Protein AF-A0A9W7MF65-F1 (afdb_monomer)

Nearest PDB structures (foldseek):
  5oik-assembly1_I  TM=2.980E-01  e=3.089E+00  Bos taurus

Radius of gyration: 28.26 Å; Cα contacts (8 Å, |Δi|>4): 52; chains: 1; bounding box: 65×52×61 Å

Organism: Hibiscus trionum (NCBI:txid183268)

Structure (mmCIF, N/CA/C/O backbone):
data_AF-A0A9W7MF65-F1
#
_entry.id   AF-A0A9W7MF65-F1
#
loop_
_atom_site.group_PDB
_atom_site.id
_atom_site.type_symbol
_atom_site.label_atom_id
_atom_site.label_alt_id
_atom_site.label_comp_id
_atom_site.label_asym_id
_atom_site.label_entity_id
_atom_site.label_seq_id
_atom_site.p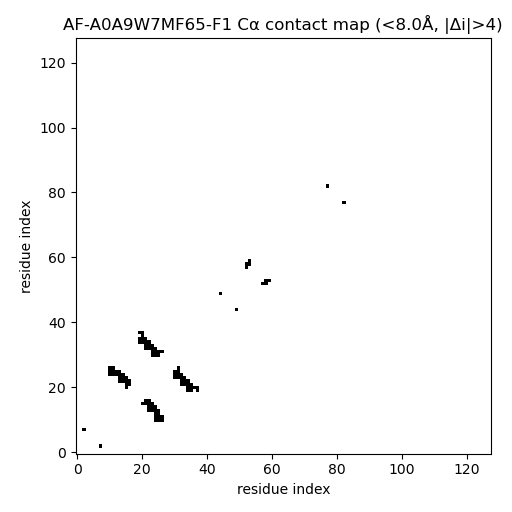dbx_PDB_ins_code
_atom_site.Cartn_x
_atom_site.Cartn_y
_atom_site.Cartn_z
_atom_site.occupancy
_atom_site.B_iso_or_equiv
_atom_site.auth_seq_id
_atom_site.auth_comp_id
_atom_site.auth_asym_id
_atom_site.auth_atom_id
_atom_site.pdbx_PDB_model_num
ATOM 1 N N . MET A 1 1 ? 1.999 3.242 -7.982 1.00 39.06 1 MET A N 1
ATOM 2 C CA . MET A 1 1 ? 2.516 3.339 -9.363 1.00 39.06 1 MET A CA 1
ATOM 3 C C . MET A 1 1 ? 3.005 1.952 -9.755 1.00 39.06 1 MET A C 1
ATOM 5 O O . MET A 1 1 ? 3.984 1.500 -9.183 1.00 39.06 1 MET A O 1
ATOM 9 N N . VAL A 1 2 ? 2.272 1.223 -10.599 1.00 44.41 2 VAL A N 1
ATOM 10 C CA . VAL A 1 2 ? 2.659 -0.137 -11.014 1.00 44.41 2 VAL A CA 1
ATOM 11 C C . VAL A 1 2 ? 3.548 0.006 -12.245 1.00 44.41 2 VAL A C 1
ATOM 13 O O . VAL A 1 2 ? 3.067 0.391 -13.308 1.00 44.41 2 VAL A O 1
ATOM 16 N N . LEU A 1 3 ? 4.852 -0.223 -12.092 1.00 60.94 3 LEU A N 1
ATOM 17 C CA . LEU A 1 3 ? 5.774 -0.258 -13.227 1.00 60.94 3 LEU A CA 1
ATOM 18 C C . LEU A 1 3 ? 5.438 -1.485 -14.084 1.00 60.94 3 LEU A C 1
ATOM 20 O O . LEU A 1 3 ? 5.488 -2.617 -13.611 1.00 60.94 3 LEU A O 1
ATOM 24 N N . GLY A 1 4 ? 5.016 -1.249 -15.327 1.00 81.75 4 GLY A N 1
ATOM 25 C CA . GLY A 1 4 ? 4.614 -2.303 -16.258 1.00 81.75 4 GLY A CA 1
ATOM 26 C C . GLY A 1 4 ? 5.799 -3.061 -16.868 1.00 81.75 4 GLY A C 1
ATOM 27 O O . GLY A 1 4 ? 6.935 -2.586 -16.875 1.00 81.75 4 GLY A O 1
ATOM 28 N N . VAL A 1 5 ? 5.512 -4.224 -17.460 1.00 80.25 5 VAL A N 1
ATOM 29 C CA . VAL A 1 5 ? 6.501 -5.119 -18.100 1.00 80.25 5 VAL A CA 1
ATOM 30 C C . VAL A 1 5 ? 7.293 -4.426 -19.219 1.00 80.25 5 VAL A C 1
ATOM 32 O O . VAL A 1 5 ? 8.484 -4.677 -19.372 1.00 80.25 5 VAL A O 1
ATOM 35 N N . ALA A 1 6 ? 6.668 -3.505 -19.961 1.00 83.00 6 ALA A N 1
ATOM 36 C CA . ALA A 1 6 ? 7.329 -2.755 -21.032 1.00 83.00 6 ALA A CA 1
ATOM 37 C C . ALA A 1 6 ? 8.491 -1.881 -20.527 1.00 83.00 6 ALA A C 1
ATOM 39 O O . ALA A 1 6 ? 9.504 -1.754 -21.206 1.00 83.00 6 ALA A O 1
ATOM 40 N N . TRP A 1 7 ? 8.367 -1.307 -19.326 1.00 84.38 7 TRP A N 1
ATOM 41 C CA . TRP A 1 7 ? 9.446 -0.532 -18.717 1.00 84.38 7 TRP A CA 1
ATOM 42 C C . TRP A 1 7 ? 10.566 -1.447 -18.208 1.00 84.38 7 TRP A C 1
ATOM 44 O O . TRP A 1 7 ? 11.737 -1.179 -18.460 1.00 84.38 7 TRP A O 1
ATOM 54 N N . LEU A 1 8 ? 10.220 -2.576 -17.578 1.00 84.69 8 LEU A N 1
ATOM 55 C CA . LEU A 1 8 ? 11.202 -3.562 -17.108 1.00 84.69 8 LEU A CA 1
ATOM 56 C C . LEU A 1 8 ? 12.055 -4.130 -18.251 1.00 84.69 8 LEU A C 1
ATOM 58 O O . LEU A 1 8 ? 13.255 -4.328 -18.076 1.00 84.69 8 LEU A O 1
ATOM 62 N N . ALA A 1 9 ? 11.465 -4.319 -19.436 1.00 85.75 9 ALA A N 1
ATOM 63 C CA . ALA A 1 9 ? 12.177 -4.792 -20.623 1.00 85.75 9 ALA A CA 1
ATOM 64 C C . ALA A 1 9 ? 13.328 -3.863 -21.064 1.00 85.75 9 ALA A C 1
ATOM 66 O O . ALA A 1 9 ? 14.251 -4.318 -21.736 1.00 85.75 9 ALA A O 1
ATOM 67 N N . THR A 1 10 ? 13.310 -2.582 -20.669 1.00 89.00 10 THR A N 1
ATOM 68 C CA . THR A 1 10 ? 14.377 -1.619 -21.006 1.00 89.00 10 THR A CA 1
ATOM 69 C C . THR A 1 10 ? 15.670 -1.827 -20.213 1.00 89.00 10 THR A C 1
ATOM 71 O O . THR A 1 10 ? 16.717 -1.328 -20.617 1.00 89.00 10 THR A O 1
ATOM 74 N N . LEU A 1 11 ? 15.618 -2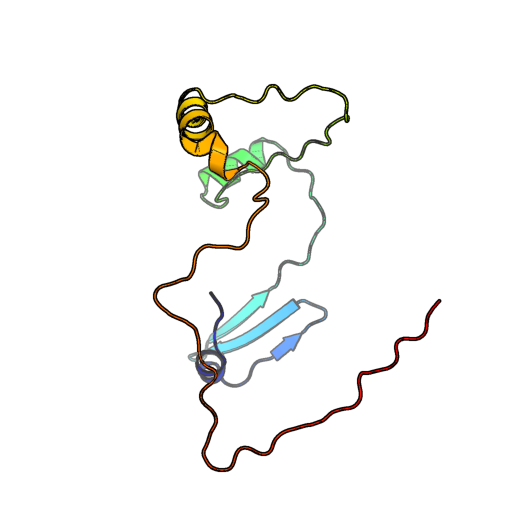.569 -19.102 1.00 88.56 11 LEU A N 1
ATOM 75 C CA . LEU A 1 11 ? 16.746 -2.740 -18.180 1.00 88.56 11 LEU A CA 1
ATOM 76 C C . LEU A 1 11 ? 17.693 -3.881 -18.572 1.00 88.56 11 LEU A C 1
ATOM 78 O O . LEU A 1 11 ? 18.772 -4.003 -18.000 1.00 88.56 11 LEU A O 1
ATOM 82 N N . GLY A 1 12 ? 17.301 -4.717 -19.539 1.00 88.44 12 GLY A N 1
ATOM 83 C CA . GLY A 1 12 ? 18.077 -5.887 -19.938 1.00 88.44 12 GLY A CA 1
ATOM 84 C C . GLY A 1 12 ? 18.081 -6.986 -18.863 1.00 88.44 12 GLY A C 1
ATOM 85 O O . GLY A 1 12 ? 17.070 -7.183 -18.186 1.00 88.44 12 GLY A O 1
ATOM 86 N N . PRO A 1 13 ? 19.177 -7.752 -18.722 1.00 90.50 13 PRO A N 1
ATOM 87 C CA . PRO A 1 13 ? 19.284 -8.797 -17.710 1.00 90.50 13 PRO A CA 1
ATOM 88 C C . PRO A 1 13 ? 19.199 -8.235 -16.288 1.00 90.50 13 PRO A C 1
ATOM 90 O O . PRO A 1 13 ? 19.901 -7.287 -15.935 1.00 90.50 13 PRO A O 1
ATOM 93 N N . VAL A 1 14 ? 18.377 -8.876 -15.459 1.00 92.44 14 VAL A N 1
ATOM 94 C CA . VAL A 1 14 ? 18.175 -8.505 -14.057 1.00 92.44 14 VAL A CA 1
ATOM 95 C C . VAL A 1 14 ? 18.442 -9.708 -13.159 1.00 92.44 14 VAL A C 1
ATOM 97 O O . VAL A 1 14 ? 18.008 -10.820 -13.459 1.00 92.44 14 VAL A O 1
ATOM 100 N N . ILE A 1 15 ? 19.137 -9.481 -12.045 1.00 94.06 15 ILE A N 1
ATOM 101 C CA . ILE A 1 15 ? 19.387 -10.478 -11.002 1.00 94.06 15 ILE A CA 1
ATOM 102 C C . ILE A 1 15 ? 18.513 -10.142 -9.797 1.00 94.06 15 ILE A C 1
ATOM 104 O O . ILE A 1 15 ? 18.533 -9.017 -9.294 1.00 94.06 15 ILE A O 1
ATOM 108 N N . MET A 1 16 ? 17.759 -11.136 -9.328 1.00 93.44 16 MET A N 1
ATOM 109 C CA . MET A 1 16 ? 16.937 -11.033 -8.125 1.00 93.44 16 MET A CA 1
ATOM 110 C C . MET A 1 16 ? 17.389 -12.064 -7.095 1.00 93.44 16 MET A C 1
ATOM 112 O O . MET A 1 16 ? 17.383 -13.261 -7.379 1.00 93.44 16 MET A O 1
ATOM 116 N N . ASP A 1 17 ? 17.747 -11.606 -5.897 1.00 92.44 17 ASP A N 1
ATOM 117 C CA . ASP A 1 17 ? 17.927 -12.470 -4.725 1.00 92.44 17 ASP A CA 1
ATOM 118 C C . ASP A 1 17 ? 16.724 -12.253 -3.807 1.00 92.44 17 ASP A C 1
ATOM 120 O O . ASP A 1 17 ? 16.651 -11.250 -3.094 1.00 92.44 17 ASP A O 1
ATOM 124 N N . PHE A 1 18 ? 15.761 -13.176 -3.858 1.00 88.75 18 PHE A N 1
ATOM 125 C CA . PHE A 1 18 ? 14.538 -13.100 -3.057 1.00 88.75 18 PHE A CA 1
ATOM 126 C C . PHE A 1 18 ? 14.805 -13.270 -1.560 1.00 88.75 18 PHE A C 1
ATOM 128 O O . PHE A 1 18 ? 14.110 -12.663 -0.753 1.00 88.75 18 PHE A O 1
ATOM 135 N N . SER A 1 19 ? 15.830 -14.037 -1.183 1.00 88.06 19 SER A N 1
ATOM 136 C CA . SER A 1 19 ? 16.190 -14.246 0.223 1.00 88.06 19 SER A CA 1
ATOM 137 C C . SER A 1 19 ? 16.731 -12.968 0.858 1.00 88.06 19 SER A C 1
ATOM 139 O O . SER A 1 19 ? 16.493 -12.712 2.035 1.00 88.06 19 SER A O 1
ATOM 141 N N . LYS A 1 20 ? 17.452 -12.152 0.081 1.00 87.50 20 LYS A N 1
ATOM 142 C CA . LYS A 1 20 ? 18.002 -10.860 0.529 1.00 87.50 20 LYS A CA 1
ATOM 143 C C . LYS A 1 20 ? 17.172 -9.653 0.096 1.00 87.50 20 LYS A C 1
ATOM 145 O O . LYS A 1 20 ? 17.578 -8.526 0.371 1.00 87.50 20 LYS A O 1
ATOM 150 N N . LEU A 1 21 ? 16.063 -9.877 -0.610 1.00 90.94 21 LEU A N 1
ATOM 151 C CA . LEU A 1 21 ? 15.237 -8.841 -1.235 1.00 90.94 21 LEU A CA 1
ATOM 152 C C . LEU A 1 21 ? 16.064 -7.854 -2.077 1.00 90.94 21 LEU A C 1
ATOM 154 O O . LEU A 1 21 ? 15.847 -6.646 -2.019 1.00 90.94 21 LEU A O 1
ATOM 158 N N . THR A 1 22 ? 17.037 -8.347 -2.850 1.00 92.44 22 THR A N 1
ATOM 159 C CA . THR A 1 22 ? 17.850 -7.483 -3.726 1.00 92.44 22 THR A CA 1
ATOM 160 C C . THR A 1 22 ? 17.463 -7.609 -5.183 1.00 92.44 22 THR A C 1
ATOM 162 O O . THR A 1 22 ? 17.140 -8.695 -5.667 1.00 92.44 22 THR A O 1
ATOM 165 N N . TRP A 1 23 ? 17.542 -6.479 -5.880 1.00 93.50 23 TRP A N 1
ATOM 166 C CA . TRP A 1 23 ? 17.239 -6.356 -7.296 1.00 93.50 23 TRP A CA 1
ATOM 167 C C . TRP A 1 23 ? 18.346 -5.563 -7.984 1.00 93.50 23 TRP A C 1
ATOM 169 O O . TRP A 1 23 ? 18.592 -4.413 -7.616 1.00 93.50 23 TRP A O 1
ATOM 179 N N . ALA A 1 24 ? 19.052 -6.170 -8.935 1.00 94.75 24 ALA A N 1
ATOM 180 C CA . ALA A 1 24 ? 20.229 -5.566 -9.553 1.00 94.75 24 ALA A CA 1
ATOM 181 C C . ALA A 1 24 ? 20.231 -5.708 -11.077 1.00 94.75 24 ALA A C 1
ATOM 183 O O . ALA A 1 24 ? 19.910 -6.769 -11.610 1.00 94.75 24 ALA A O 1
ATOM 184 N N . PHE A 1 25 ? 20.612 -4.639 -11.772 1.00 94.31 25 PHE A N 1
ATOM 185 C CA . PHE A 1 25 ? 20.649 -4.570 -13.234 1.00 94.31 25 PHE A CA 1
ATOM 186 C C . PHE A 1 25 ? 21.706 -3.562 -13.704 1.00 94.31 25 PHE A C 1
ATOM 188 O O . PHE A 1 25 ? 22.155 -2.699 -12.942 1.00 94.31 25 PHE A O 1
ATOM 195 N N . HIS A 1 26 ? 22.101 -3.661 -14.972 1.00 93.50 26 HIS A N 1
ATOM 196 C CA . HIS A 1 26 ? 23.007 -2.706 -15.606 1.00 93.50 26 HIS A CA 1
ATOM 197 C C . HIS A 1 26 ? 22.231 -1.771 -16.528 1.00 93.50 26 HIS A C 1
ATOM 199 O O . HIS A 1 26 ? 21.562 -2.220 -17.451 1.00 93.50 26 HIS A O 1
ATOM 205 N N . LEU A 1 27 ? 22.374 -0.464 -16.320 1.00 91.12 27 LEU A N 1
ATOM 206 C CA . LEU A 1 27 ? 21.796 0.559 -17.187 1.00 91.12 27 LEU A CA 1
ATOM 207 C C . L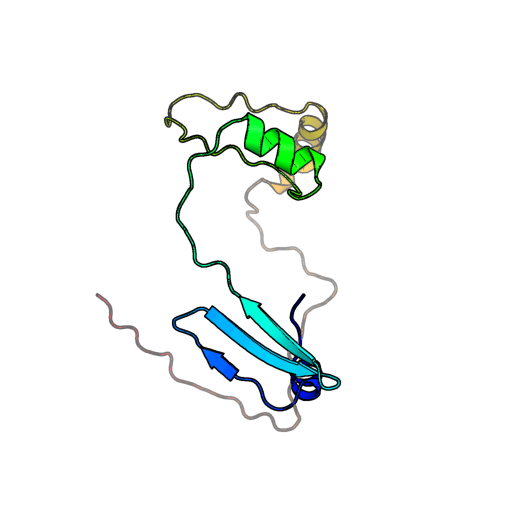EU A 1 27 ? 22.886 1.575 -17.538 1.00 91.12 27 LEU A C 1
ATOM 209 O O . LEU A 1 27 ? 23.577 2.067 -16.653 1.00 91.12 27 LEU A O 1
ATOM 213 N N . TYR A 1 28 ? 23.088 1.853 -18.830 1.00 88.69 28 TYR A N 1
ATOM 21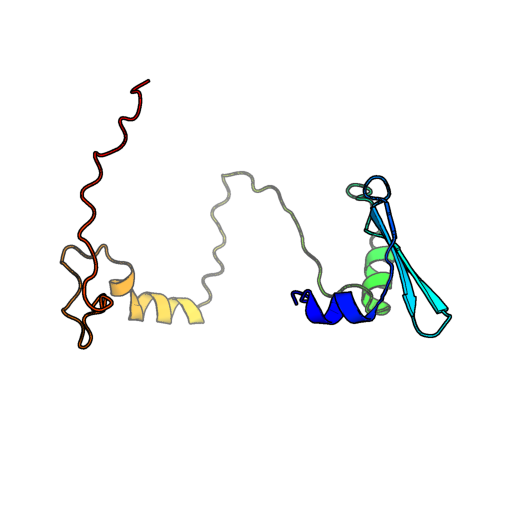4 C CA . TYR A 1 28 ? 24.138 2.765 -19.319 1.00 88.69 28 TYR A CA 1
ATOM 215 C C . TYR A 1 28 ? 25.530 2.490 -18.719 1.00 88.69 28 TYR A C 1
ATOM 217 O O . TYR A 1 28 ? 26.222 3.400 -18.267 1.00 88.69 28 TYR A O 1
ATOM 225 N N . ASN A 1 29 ? 25.931 1.214 -18.671 1.00 87.88 29 ASN A N 1
ATOM 226 C CA . ASN A 1 29 ? 27.201 0.764 -18.087 1.00 87.88 29 ASN A CA 1
ATOM 227 C C . ASN A 1 29 ? 27.360 1.040 -16.574 1.00 87.88 29 ASN A C 1
ATOM 229 O O . ASN A 1 29 ? 28.440 0.844 -16.020 1.00 87.88 29 ASN A O 1
ATOM 233 N N . THR A 1 30 ? 26.285 1.447 -15.895 1.00 91.69 30 THR A N 1
ATOM 234 C CA . THR A 1 30 ? 26.234 1.652 -14.446 1.00 91.69 30 THR A CA 1
ATOM 235 C C . THR A 1 30 ? 25.472 0.501 -13.803 1.00 91.69 30 THR A C 1
ATOM 237 O O . THR A 1 30 ? 24.386 0.127 -14.247 1.00 91.69 30 THR A O 1
ATOM 240 N N . HIS A 1 31 ? 26.057 -0.093 -12.766 1.00 92.81 31 HIS A N 1
ATOM 241 C CA . HIS A 1 31 ? 25.404 -1.134 -11.980 1.00 92.81 31 HIS A CA 1
ATOM 242 C C . HIS A 1 31 ? 24.481 -0.492 -10.940 1.00 92.81 31 HIS A C 1
ATOM 244 O O . HIS A 1 31 ? 24.945 0.212 -10.040 1.00 92.81 31 HIS A O 1
ATOM 250 N N . HIS A 1 32 ? 23.180 -0.751 -11.050 1.00 94.06 32 HIS A N 1
ATOM 251 C CA . HIS A 1 32 ? 22.180 -0.305 -10.088 1.00 94.06 32 HIS A CA 1
ATOM 252 C C . HIS A 1 32 ? 21.742 -1.481 -9.222 1.00 94.06 32 HIS A C 1
ATOM 254 O O . HIS A 1 32 ? 21.451 -2.560 -9.731 1.00 94.06 32 HIS A O 1
ATOM 260 N N . ARG A 1 33 ? 21.671 -1.260 -7.905 1.00 93.25 33 ARG A N 1
ATOM 261 C CA . ARG A 1 33 ? 21.160 -2.236 -6.943 1.00 93.25 33 ARG A CA 1
ATOM 262 C C . ARG A 1 33 ? 20.119 -1.581 -6.056 1.00 93.25 33 ARG A C 1
ATOM 264 O O . ARG A 1 33 ? 20.412 -0.596 -5.381 1.00 93.25 33 ARG A O 1
ATOM 271 N N . TRP A 1 34 ? 18.929 -2.153 -6.040 1.00 92.44 34 TRP A N 1
ATOM 272 C CA . TRP A 1 34 ? 17.883 -1.837 -5.085 1.00 92.44 34 TRP A CA 1
ATOM 273 C C . TRP A 1 34 ? 17.882 -2.890 -3.983 1.00 92.44 34 TRP A C 1
ATOM 275 O O . TRP A 1 34 ? 18.072 -4.083 -4.232 1.00 92.44 34 TRP A O 1
ATOM 285 N N . GLN A 1 35 ? 17.712 -2.415 -2.757 1.00 91.06 35 GLN A N 1
ATOM 286 C CA . GLN A 1 35 ? 17.636 -3.221 -1.552 1.00 91.06 35 GLN A CA 1
ATOM 287 C C . GLN A 1 35 ? 16.229 -3.029 -1.000 1.00 91.06 35 GLN A C 1
ATOM 289 O O . GLN A 1 35 ? 15.845 -1.902 -0.693 1.00 91.06 35 GLN A O 1
ATOM 294 N N . GLY A 1 36 ? 15.457 -4.108 -0.929 1.00 85.81 36 GLY A N 1
ATOM 295 C CA . GLY A 1 36 ? 14.200 -4.103 -0.200 1.00 85.81 36 GLY A CA 1
ATOM 296 C C . GLY A 1 36 ? 14.471 -3.869 1.280 1.00 85.81 36 GLY A C 1
ATOM 297 O O . GLY A 1 36 ? 15.504 -4.318 1.793 1.00 85.81 36 GLY A O 1
ATOM 298 N N . ASP A 1 37 ? 13.551 -3.168 1.940 1.00 80.06 37 ASP A N 1
ATOM 299 C CA . ASP A 1 37 ? 13.576 -3.035 3.391 1.00 80.06 37 ASP A CA 1
ATOM 300 C C . ASP A 1 37 ? 13.495 -4.433 3.995 1.00 80.06 37 ASP A C 1
ATOM 302 O O . ASP A 1 37 ? 12.510 -5.157 3.839 1.00 80.06 37 ASP A O 1
ATOM 306 N N . ILE A 1 38 ? 14.583 -4.832 4.644 1.00 73.31 38 ILE A N 1
ATOM 307 C CA . ILE A 1 38 ? 14.570 -6.004 5.500 1.00 73.31 38 ILE A CA 1
ATOM 308 C C . ILE A 1 38 ? 13.862 -5.511 6.745 1.00 73.31 38 ILE A C 1
ATOM 310 O O . ILE A 1 38 ? 14.423 -4.683 7.462 1.00 73.31 38 ILE A O 1
ATOM 314 N N . ASP A 1 39 ? 12.622 -5.963 6.925 1.00 68.00 39 ASP A N 1
ATOM 315 C CA . ASP A 1 39 ? 11.754 -5.603 8.040 1.00 68.00 39 ASP A CA 1
ATOM 316 C C . ASP A 1 39 ? 12.494 -5.889 9.352 1.00 68.00 39 ASP A C 1
ATOM 318 O O . ASP A 1 39 ? 12.533 -7.001 9.884 1.00 68.00 39 ASP A O 1
ATOM 322 N N . THR A 1 40 ? 13.205 -4.871 9.817 1.00 61.72 40 THR A N 1
ATOM 323 C CA . THR A 1 40 ? 13.854 -4.862 11.109 1.00 61.72 40 THR A CA 1
ATOM 324 C C . THR A 1 40 ? 12.712 -4.390 11.970 1.00 61.72 40 THR A C 1
ATOM 326 O O . THR A 1 40 ? 12.367 -3.212 11.900 1.00 61.72 40 THR A O 1
ATOM 329 N N . GLY A 1 41 ? 12.025 -5.332 12.624 1.00 73.00 41 GLY A N 1
ATOM 330 C CA . GLY A 1 41 ? 10.786 -5.064 13.357 1.00 73.00 41 GLY A CA 1
ATOM 331 C C . GLY A 1 41 ? 10.873 -3.809 14.237 1.00 73.00 41 GLY A C 1
ATOM 332 O O . GLY A 1 41 ? 11.964 -3.296 14.478 1.00 73.00 41 GLY A O 1
ATOM 333 N N . PRO A 1 42 ? 9.740 -3.308 14.752 1.00 73.69 42 PRO A N 1
ATOM 334 C CA . PRO A 1 42 ? 9.612 -1.953 15.289 1.00 73.69 42 PRO A CA 1
ATOM 335 C C . PRO A 1 42 ? 10.815 -1.536 16.146 1.00 73.69 42 PRO A C 1
ATOM 337 O O . PRO A 1 42 ? 10.994 -2.008 17.269 1.00 73.69 42 PRO A O 1
ATOM 340 N N . GLN A 1 43 ? 11.660 -0.659 15.598 1.00 77.56 43 GLN A N 1
ATOM 341 C CA . GLN A 1 43 ? 12.831 -0.170 16.308 1.00 77.56 43 GLN A CA 1
ATOM 3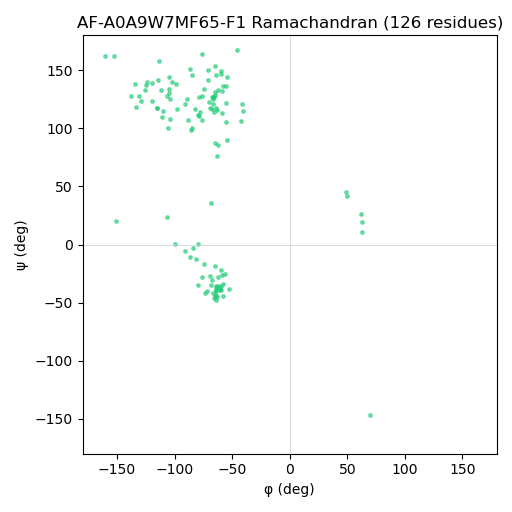42 C C . GLN A 1 43 ? 12.385 0.908 17.295 1.00 77.56 43 GLN A C 1
ATOM 344 O O . GLN A 1 43 ? 11.725 1.877 16.917 1.00 77.56 43 GLN A O 1
ATOM 349 N N . LEU A 1 44 ? 12.758 0.764 18.568 1.00 82.81 44 LEU A N 1
ATOM 350 C CA . LEU A 1 44 ? 12.558 1.832 19.539 1.00 82.81 44 LEU A CA 1
ATOM 351 C C . LEU A 1 44 ? 13.448 3.016 19.155 1.00 82.81 44 LEU A C 1
ATOM 353 O O . LEU A 1 44 ? 14.665 2.873 19.027 1.00 82.81 44 LEU A O 1
ATOM 357 N N . VAL A 1 45 ? 12.842 4.188 18.993 1.00 86.06 45 VAL A N 1
ATOM 358 C CA . VAL A 1 45 ? 13.555 5.409 18.620 1.00 86.06 45 VAL A CA 1
ATOM 359 C C . VAL A 1 45 ? 13.288 6.501 19.641 1.00 86.06 45 VAL A C 1
ATOM 361 O O . VAL A 1 45 ? 12.163 6.679 20.105 1.00 86.06 45 VAL A O 1
ATOM 364 N N . GLU A 1 46 ? 14.325 7.265 19.974 1.00 91.06 46 GLU A N 1
ATOM 365 C CA . GLU A 1 46 ? 14.173 8.456 20.801 1.00 91.06 46 GLU A CA 1
ATOM 366 C C . GLU A 1 46 ? 13.458 9.568 20.015 1.00 91.06 46 GLU A C 1
ATOM 368 O O . GLU A 1 46 ? 13.603 9.703 18.795 1.00 91.06 46 GLU A O 1
ATOM 373 N N . ILE A 1 47 ? 12.723 10.431 20.720 1.00 90.44 47 ILE A N 1
ATOM 374 C CA . ILE A 1 47 ? 11.981 11.541 20.109 1.00 90.44 47 ILE A CA 1
ATOM 375 C C . ILE A 1 47 ? 12.880 12.511 19.325 1.00 90.44 47 ILE A C 1
ATOM 377 O O . ILE A 1 47 ? 12.427 13.144 18.372 1.00 90.44 47 ILE A O 1
ATOM 381 N N . GLN A 1 48 ? 14.162 12.614 19.688 1.00 92.69 48 GLN A N 1
ATOM 382 C CA . GLN A 1 48 ? 15.132 13.436 18.965 1.00 92.69 48 GLN A CA 1
ATOM 383 C C . GLN A 1 48 ? 15.360 12.929 17.538 1.00 92.69 48 GLN A C 1
ATOM 385 O O . GLN A 1 48 ? 15.447 13.726 16.605 1.00 92.69 48 GLN A O 1
ATOM 390 N N . THR A 1 49 ? 15.402 11.611 17.348 1.00 90.12 49 THR A N 1
ATOM 391 C CA . THR A 1 49 ? 15.546 10.997 16.026 1.00 90.12 49 THR A CA 1
ATOM 392 C C . THR A 1 49 ? 14.309 11.255 15.175 1.00 90.12 49 THR A C 1
ATOM 394 O O . THR A 1 49 ? 14.441 11.647 14.019 1.00 90.12 49 THR A O 1
ATOM 397 N N . LEU A 1 50 ? 13.107 11.155 15.757 1.00 90.62 50 LEU A N 1
ATOM 398 C CA . LEU A 1 50 ? 11.862 11.504 15.058 1.00 90.62 50 LEU A CA 1
ATOM 399 C C . LEU A 1 50 ? 11.843 12.976 14.611 1.00 90.62 50 LEU A C 1
ATOM 401 O O . LEU A 1 50 ? 11.401 13.280 13.503 1.00 90.62 50 LEU A O 1
ATOM 405 N N . ARG A 1 51 ? 12.362 13.895 15.439 1.00 90.00 51 ARG A N 1
ATOM 406 C CA . ARG A 1 51 ? 12.495 15.317 15.073 1.00 90.00 51 ARG A CA 1
ATOM 407 C C . ARG A 1 51 ? 13.457 15.521 13.906 1.00 90.00 51 ARG A C 1
ATOM 409 O O . ARG A 1 51 ? 13.077 16.183 12.944 1.00 90.00 51 ARG A O 1
ATOM 416 N N . LYS A 1 52 ? 14.641 14.904 13.956 1.00 91.62 52 LYS A N 1
ATOM 417 C CA . LYS A 1 52 ? 15.628 14.965 12.865 1.00 91.62 52 LYS A CA 1
ATOM 418 C C . LYS A 1 52 ? 15.050 14.441 11.552 1.00 91.62 52 LYS A C 1
ATOM 420 O O . LYS A 1 52 ? 15.189 15.087 10.522 1.00 91.62 52 LYS A O 1
ATOM 425 N N . LEU A 1 53 ? 14.341 13.314 11.594 1.00 90.62 53 LEU A N 1
ATOM 426 C CA . LEU A 1 53 ? 13.699 12.732 10.413 1.00 90.62 53 LEU A CA 1
ATOM 427 C C . LEU A 1 53 ? 12.675 13.680 9.771 1.00 90.62 53 LEU A C 1
ATOM 429 O O . LEU A 1 53 ? 12.620 13.785 8.545 1.00 90.62 53 LEU A O 1
ATOM 433 N N . ARG A 1 54 ? 11.905 14.407 10.591 1.00 90.00 54 ARG A N 1
ATOM 434 C CA . ARG A 1 54 ? 10.985 15.451 10.117 1.00 90.00 54 ARG A CA 1
ATOM 435 C C . ARG A 1 54 ? 11.732 16.633 9.499 1.00 90.00 54 ARG A C 1
ATOM 437 O O . ARG A 1 54 ? 11.344 17.101 8.437 1.00 90.00 54 ARG A O 1
ATOM 444 N N . GLU A 1 55 ? 12.780 17.117 10.159 1.00 92.12 55 GLU A N 1
ATOM 445 C CA . GLU A 1 55 ? 13.579 18.262 9.691 1.00 92.12 55 GLU A CA 1
ATOM 446 C C . GLU A 1 55 ? 14.299 17.969 8.372 1.00 92.12 55 GLU A C 1
ATOM 448 O O . GLU A 1 55 ? 14.389 18.837 7.511 1.00 92.12 55 GLU A O 1
ATOM 453 N N . MET A 1 56 ? 14.749 16.729 8.179 1.00 93.31 56 MET A N 1
ATOM 454 C CA . MET A 1 56 ? 15.406 16.281 6.950 1.00 93.31 56 MET A CA 1
ATOM 455 C C . MET A 1 56 ? 14.427 15.964 5.807 1.00 93.31 56 MET A C 1
ATOM 457 O O . MET A 1 56 ? 14.864 15.522 4.748 1.00 93.31 56 MET A O 1
ATOM 461 N N . GLY A 1 57 ? 13.113 16.126 6.008 1.00 87.75 57 GLY A N 1
ATOM 462 C CA . GLY A 1 57 ? 12.103 15.744 5.014 1.00 87.75 57 GLY A CA 1
ATOM 463 C C . GLY A 1 57 ? 12.083 14.241 4.711 1.00 87.75 57 GLY A C 1
ATOM 464 O O . GLY A 1 57 ? 11.573 13.826 3.675 1.00 87.75 57 GLY A O 1
ATOM 465 N N . SER A 1 58 ? 12.638 13.418 5.606 1.00 86.44 58 SER A N 1
ATOM 466 C CA . SER A 1 58 ? 12.777 11.970 5.414 1.00 86.44 58 SER A CA 1
ATOM 467 C C . SER A 1 58 ? 11.511 11.192 5.793 1.00 86.44 58 SER A C 1
ATOM 469 O O . SER A 1 58 ? 11.485 9.969 5.669 1.00 86.44 58 SER A O 1
ATOM 471 N N . VAL A 1 59 ? 10.477 11.877 6.294 1.00 84.69 59 VAL A N 1
ATOM 472 C CA . VAL A 1 59 ? 9.208 11.294 6.747 1.00 84.69 59 VAL A CA 1
ATOM 473 C C . VAL A 1 59 ? 8.056 12.167 6.260 1.00 84.69 59 VAL A C 1
ATOM 475 O O . VAL A 1 59 ? 8.041 13.370 6.505 1.00 84.69 59 VAL A O 1
ATOM 478 N N . ALA A 1 60 ? 7.072 11.553 5.599 1.00 84.06 60 ALA A N 1
ATOM 479 C CA . ALA A 1 60 ? 5.894 12.258 5.093 1.00 84.06 60 ALA A CA 1
ATOM 480 C C . ALA A 1 60 ? 4.841 12.529 6.184 1.00 84.06 60 ALA A C 1
ATOM 482 O O . ALA A 1 60 ? 4.163 13.554 6.151 1.00 84.06 60 ALA A O 1
ATOM 483 N N . CYS A 1 61 ? 4.680 11.614 7.145 1.00 83.62 61 CYS A N 1
ATOM 484 C CA . CYS A 1 61 ? 3.682 11.710 8.213 1.00 83.62 61 CYS A CA 1
ATOM 485 C C . CYS A 1 61 ? 4.030 10.814 9.416 1.00 83.62 61 CYS A C 1
ATOM 487 O O . CYS A 1 61 ? 4.830 9.887 9.303 1.00 83.62 61 CYS A O 1
ATOM 489 N N . PHE A 1 62 ? 3.410 11.096 10.567 1.00 86.19 62 PHE A N 1
ATOM 490 C CA . PHE A 1 62 ? 3.510 10.289 11.785 1.00 86.19 62 PHE A CA 1
ATOM 491 C C . PHE A 1 62 ? 2.157 9.668 12.121 1.00 86.19 62 PHE A C 1
ATOM 493 O O . PHE A 1 62 ? 1.127 10.335 12.024 1.00 86.19 62 PHE A O 1
ATOM 500 N N . TYR A 1 63 ? 2.178 8.424 12.594 1.00 84.31 63 TYR A N 1
ATOM 501 C CA . TYR A 1 63 ? 1.000 7.718 13.087 1.00 84.31 63 TYR A CA 1
ATOM 502 C C . TYR A 1 63 ? 1.202 7.341 14.552 1.00 84.31 63 TYR A C 1
ATOM 504 O O . TYR A 1 63 ? 2.287 6.920 14.952 1.00 84.31 63 TYR A O 1
ATOM 512 N N . LYS A 1 64 ? 0.149 7.487 15.358 1.00 84.50 64 LYS A N 1
ATOM 513 C CA . LYS A 1 64 ? 0.113 7.036 16.750 1.00 84.50 64 LYS A CA 1
ATOM 514 C C . LYS A 1 64 ? -0.834 5.846 16.834 1.00 84.50 64 LYS A C 1
ATOM 516 O O . LYS A 1 64 ? -2.029 6.001 16.608 1.00 84.50 64 LYS A O 1
ATOM 521 N N . LEU A 1 65 ? -0.300 4.677 17.166 1.00 84.44 65 LEU A N 1
ATOM 522 C CA . LEU A 1 65 ? -1.103 3.496 17.471 1.00 84.44 65 LEU A CA 1
ATOM 523 C C . LEU A 1 65 ? -1.413 3.496 18.969 1.00 84.44 65 LEU A C 1
ATOM 525 O O . LEU A 1 65 ? -0.506 3.592 19.795 1.00 84.44 65 LEU A O 1
ATOM 529 N N . GLN A 1 66 ? -2.692 3.418 19.320 1.00 82.12 66 GLN A N 1
ATOM 530 C CA . GLN A 1 66 ? -3.145 3.236 20.696 1.00 82.12 66 GLN A CA 1
ATOM 531 C C . GLN A 1 66 ? -4.061 2.021 20.734 1.00 82.12 66 GLN A C 1
ATOM 533 O O . GLN A 1 66 ? -4.951 1.894 19.896 1.00 82.12 66 GLN A O 1
ATOM 538 N N . LEU A 1 67 ? -3.838 1.133 21.700 1.00 81.75 67 LEU A N 1
ATOM 539 C CA . LEU A 1 67 ? -4.776 0.057 21.977 1.00 81.75 67 LEU A CA 1
ATOM 540 C C . LEU A 1 67 ? -5.926 0.651 22.793 1.00 81.75 67 LEU A C 1
ATOM 542 O O . LEU A 1 67 ? -5.716 1.071 23.929 1.00 81.75 67 LEU A O 1
ATOM 546 N N . GLY A 1 68 ? -7.110 0.747 22.193 1.00 75.56 68 GLY A N 1
ATOM 547 C CA . GLY A 1 68 ? -8.303 1.197 22.902 1.00 75.56 68 GLY A CA 1
ATOM 548 C C . GLY A 1 68 ? -8.752 0.133 23.900 1.00 75.56 68 GLY A C 1
ATOM 549 O O . GLY A 1 68 ? -9.016 -1.004 23.508 1.00 75.56 68 GLY A O 1
ATOM 550 N N . SER A 1 69 ? -8.850 0.483 25.182 1.00 66.31 69 SER A N 1
ATOM 551 C CA . SER A 1 69 ? -9.703 -0.261 26.108 1.00 66.31 69 SER A CA 1
ATOM 552 C C . SER A 1 69 ? -11.147 -0.028 25.679 1.00 66.31 69 SER A C 1
ATOM 554 O O . SER A 1 69 ? -11.565 1.110 25.491 1.00 66.31 69 SER A O 1
ATOM 556 N N . SER A 1 70 ? -11.898 -1.105 25.479 1.00 61.62 70 SER A N 1
ATOM 557 C CA . SER A 1 70 ? -13.255 -1.125 24.920 1.00 61.62 70 SER A CA 1
ATOM 558 C C . SER A 1 70 ? -14.340 -0.501 25.817 1.00 61.62 70 SER A C 1
ATOM 560 O O . SER A 1 70 ? -15.459 -1.005 25.858 1.00 61.62 70 SER A O 1
ATOM 562 N N . THR A 1 71 ? -14.039 0.566 26.558 1.00 55.75 71 THR A N 1
ATOM 563 C CA . THR A 1 71 ? -14.965 1.124 27.553 1.00 55.75 71 THR A CA 1
ATOM 564 C C . THR A 1 71 ? -14.830 2.620 27.795 1.00 55.75 71 THR A C 1
ATOM 566 O O . THR A 1 71 ? -15.331 3.103 28.802 1.00 55.75 71 THR A O 1
ATOM 569 N N . ASP A 1 72 ? -14.235 3.364 26.869 1.00 48.56 72 ASP A N 1
ATOM 570 C CA . ASP A 1 72 ? -14.385 4.814 26.862 1.00 48.56 72 ASP A CA 1
ATOM 571 C C . ASP A 1 72 ? -15.219 5.174 25.644 1.00 48.56 72 ASP A C 1
ATOM 573 O O . ASP A 1 72 ? -14.801 4.986 24.500 1.00 48.56 72 ASP A O 1
ATOM 577 N N . HIS A 1 73 ? -16.449 5.614 25.916 1.00 50.22 73 HIS A N 1
ATOM 578 C CA . HIS A 1 73 ? -17.269 6.311 24.946 1.00 50.22 73 HIS A CA 1
ATOM 579 C C . HIS A 1 73 ? -16.381 7.289 24.194 1.00 50.22 73 HIS A C 1
ATOM 581 O O . HIS A 1 73 ? -15.757 8.159 24.799 1.00 50.22 73 HIS A O 1
ATOM 587 N N . GLU A 1 74 ? -16.323 7.098 22.879 1.00 52.41 74 GLU A N 1
ATOM 588 C CA . GLU A 1 74 ? -15.774 8.057 21.948 1.00 52.41 74 GLU A CA 1
ATOM 589 C C . GLU A 1 74 ? -16.226 9.449 22.403 1.00 52.41 74 GLU A C 1
ATOM 591 O O . GLU A 1 74 ? -17.414 9.776 22.331 1.00 52.41 74 GLU A O 1
ATOM 596 N N . GLU A 1 75 ? -15.291 10.309 22.811 1.00 53.66 75 GLU A N 1
ATOM 597 C CA . GLU A 1 75 ? -15.424 11.720 22.474 1.00 53.66 75 GLU A CA 1
ATOM 598 C C . GLU A 1 75 ? -15.366 11.763 20.949 1.00 53.66 75 GLU A C 1
ATOM 600 O O . GLU A 1 75 ? -14.346 12.048 20.317 1.00 53.66 75 GLU A O 1
ATOM 605 N N . ARG A 1 76 ? -16.487 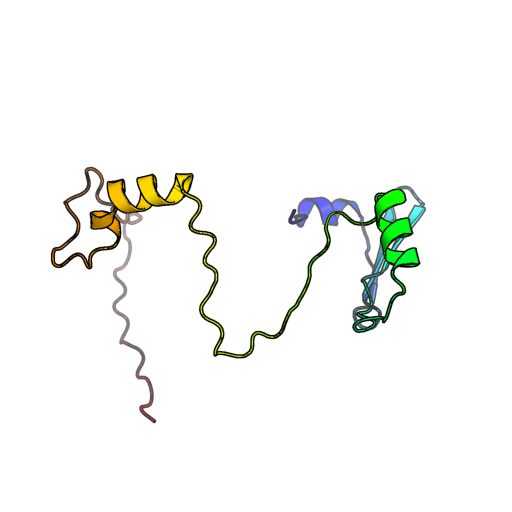11.371 20.339 1.00 57.22 76 ARG A N 1
ATOM 606 C CA . ARG A 1 76 ? -16.806 11.653 18.966 1.00 57.22 76 ARG A CA 1
ATOM 607 C C . ARG A 1 76 ? -16.690 13.156 18.928 1.00 57.22 76 ARG A C 1
ATOM 609 O O . ARG A 1 76 ? -17.520 13.863 19.494 1.00 57.22 76 ARG A O 1
ATOM 616 N N . VAL A 1 77 ? -15.611 13.646 18.331 1.00 57.81 77 VAL A N 1
ATOM 617 C CA . VAL A 1 77 ? -15.548 15.031 17.902 1.00 57.81 77 VAL A CA 1
ATOM 618 C C . VAL A 1 77 ? -16.658 15.128 16.867 1.00 57.81 77 VAL A C 1
ATOM 620 O O . VAL A 1 77 ? -16.443 14.877 15.679 1.00 57.81 77 VAL A O 1
ATOM 623 N N . GLU A 1 78 ? -17.881 15.373 17.335 1.00 58.62 78 GLU A N 1
ATOM 624 C CA . GLU A 1 78 ? -19.014 15.729 16.511 1.00 58.62 78 GLU A CA 1
ATOM 625 C C . GLU A 1 78 ? -18.636 17.072 15.937 1.00 58.62 78 GLU A C 1
ATOM 627 O O . GLU A 1 78 ? -18.841 18.134 16.526 1.00 58.62 78 GLU A O 1
ATOM 632 N N . ARG A 1 79 ? -17.932 17.019 14.809 1.00 66.94 79 ARG A N 1
ATOM 633 C CA . ARG A 1 79 ? -17.626 18.234 14.106 1.00 66.94 79 ARG A CA 1
ATOM 634 C C . ARG A 1 79 ? -18.969 18.805 13.669 1.00 66.94 79 ARG A C 1
ATOM 636 O O . ARG A 1 79 ? -19.726 18.174 12.929 1.00 66.94 79 ARG A O 1
ATOM 643 N N . VAL A 1 80 ? -19.269 19.987 14.193 1.00 69.88 80 VAL A N 1
ATOM 644 C CA . VAL A 1 80 ? -20.540 20.693 13.995 1.00 69.88 80 VAL A CA 1
ATOM 645 C C . VAL A 1 80 ? -20.832 20.913 12.501 1.00 69.88 80 VAL A C 1
ATOM 647 O O . VAL A 1 80 ? -21.991 21.009 12.099 1.00 69.88 80 VAL A O 1
ATOM 650 N N . ASP A 1 81 ? -19.793 20.953 11.659 1.00 77.56 81 ASP A N 1
ATOM 651 C CA . ASP A 1 81 ? -19.905 21.010 10.197 1.00 77.56 81 ASP A CA 1
ATOM 652 C C . ASP A 1 81 ? -20.539 19.737 9.600 1.00 77.56 81 ASP A C 1
ATOM 654 O O . ASP A 1 81 ? -21.455 19.834 8.783 1.00 77.56 81 ASP A O 1
ATOM 658 N N . MET A 1 82 ? -20.127 18.554 10.053 1.00 79.69 82 MET A N 1
ATOM 659 C CA . MET A 1 82 ? -20.628 17.258 9.588 1.00 79.69 82 MET A CA 1
ATOM 660 C C . MET A 1 82 ? -22.003 16.926 10.162 1.00 79.69 82 MET A C 1
ATOM 662 O O . MET A 1 82 ? -22.785 16.227 9.521 1.00 79.69 82 MET A O 1
ATOM 666 N N . GLN A 1 83 ? -22.330 17.449 11.345 1.00 83.19 83 GLN A N 1
ATOM 667 C CA . GLN A 1 83 ? -23.618 17.206 11.994 1.00 83.19 83 GLN A CA 1
ATOM 668 C C . GLN A 1 83 ? -24.791 17.712 11.143 1.00 83.19 83 GLN A C 1
ATOM 670 O O . GLN A 1 83 ? -25.805 17.026 11.023 1.00 83.19 83 GLN A O 1
ATOM 675 N N . LYS A 1 84 ? -24.611 18.851 10.461 1.00 85.75 84 LYS A N 1
ATOM 676 C CA . LYS A 1 84 ? -25.587 19.375 9.493 1.00 85.75 84 LYS A CA 1
ATOM 677 C C . LYS A 1 84 ? -25.782 18.435 8.306 1.00 85.75 84 LYS A C 1
ATOM 679 O O . LYS A 1 84 ? -26.917 18.147 7.954 1.00 85.75 84 LYS A O 1
ATOM 684 N N . VAL A 1 85 ? -24.692 17.916 7.738 1.00 89.19 85 VAL A N 1
ATOM 685 C CA . VAL A 1 85 ? -24.732 16.988 6.594 1.00 89.19 85 VAL A CA 1
ATOM 686 C C . VAL A 1 85 ? -25.415 15.676 6.981 1.00 89.19 85 VAL A C 1
ATOM 688 O O . VAL A 1 85 ? -26.261 15.175 6.245 1.00 89.19 85 VAL A O 1
ATOM 691 N N . PHE A 1 86 ? -25.098 15.127 8.156 1.00 88.50 86 PHE A N 1
ATOM 692 C CA . PHE A 1 86 ? -25.747 13.909 8.641 1.00 88.50 86 PHE A CA 1
ATOM 693 C C . PHE A 1 86 ? -27.240 14.107 8.885 1.00 88.50 86 PHE A C 1
ATOM 695 O O . PHE A 1 86 ? -28.021 13.205 8.597 1.00 88.50 86 PHE A O 1
ATOM 702 N N . GLN A 1 87 ? -27.637 15.276 9.388 1.00 88.69 87 GLN A N 1
ATOM 703 C CA . GLN A 1 87 ? -29.043 15.589 9.607 1.00 88.69 87 GLN A CA 1
ATOM 704 C C . GLN A 1 87 ? -29.791 15.820 8.285 1.00 88.69 87 GLN A C 1
ATOM 706 O O . GLN A 1 87 ? -30.911 15.342 8.132 1.00 88.69 87 GLN A O 1
ATOM 711 N N . GLU A 1 88 ? -29.163 16.491 7.317 1.00 93.50 88 GLU A N 1
ATOM 712 C CA . GLU A 1 88 ? -29.719 16.738 5.980 1.00 93.50 88 GLU A CA 1
ATOM 713 C C . GLU A 1 88 ? -29.935 15.438 5.190 1.00 93.50 88 GLU A C 1
ATOM 715 O O . GLU A 1 88 ? -30.970 15.266 4.548 1.00 93.50 88 GLU A O 1
ATOM 720 N N . PHE A 1 89 ? -28.999 14.489 5.284 1.00 90.69 89 PHE A N 1
ATOM 721 C CA . PHE A 1 89 ? -29.038 13.219 4.550 1.00 90.69 89 PHE A CA 1
ATOM 722 C C . PHE A 1 89 ? -29.381 12.010 5.430 1.00 90.69 89 PHE A C 1
ATOM 724 O O . PHE A 1 89 ? -29.068 10.877 5.060 1.00 90.69 89 PHE A O 1
ATOM 731 N N . ALA A 1 90 ? -30.050 12.215 6.570 1.00 89.44 90 ALA A N 1
ATOM 732 C CA . ALA A 1 90 ? -30.391 11.144 7.512 1.00 89.44 90 ALA A CA 1
ATOM 733 C C . ALA A 1 90 ? -31.122 9.967 6.831 1.00 89.44 90 ALA A C 1
ATOM 735 O O . ALA A 1 90 ? -30.812 8.807 7.096 1.00 89.44 90 ALA A O 1
ATOM 736 N N . GLY A 1 91 ? -32.005 10.264 5.871 1.00 85.94 91 GLY A N 1
ATOM 737 C CA . GLY A 1 91 ? -32.752 9.259 5.108 1.00 85.94 91 GLY A CA 1
ATOM 738 C C . GLY A 1 91 ? -31.902 8.345 4.211 1.00 85.94 91 GLY A C 1
ATOM 739 O O . GLY A 1 91 ? -32.360 7.268 3.850 1.00 85.94 91 GLY A O 1
ATOM 740 N N . VAL A 1 92 ? -30.658 8.713 3.870 1.00 87.12 92 VAL A N 1
ATOM 741 C CA . VAL A 1 92 ? -29.735 7.834 3.115 1.00 87.12 92 VAL A CA 1
ATOM 742 C C . VAL A 1 92 ? -29.273 6.650 3.969 1.00 87.12 92 VAL A C 1
ATOM 744 O O . VAL A 1 92 ? -28.939 5.592 3.438 1.00 87.12 92 VAL A O 1
ATOM 747 N N . PHE A 1 93 ? -29.253 6.829 5.290 1.00 86.62 93 PHE A N 1
ATOM 748 C CA . PHE A 1 93 ? -28.817 5.816 6.248 1.00 86.62 93 PHE A CA 1
ATOM 749 C C . PHE A 1 93 ? -29.967 4.938 6.751 1.00 86.62 93 PHE A C 1
ATOM 751 O O . PHE A 1 93 ? -29.721 3.972 7.473 1.00 86.62 93 PHE A O 1
ATOM 758 N N . GLU A 1 94 ? -31.211 5.248 6.381 1.00 87.31 94 GLU A N 1
ATOM 759 C CA . GLU A 1 94 ? -32.341 4.382 6.688 1.00 87.31 94 GLU A CA 1
ATOM 760 C C . GLU A 1 94 ? -32.286 3.104 5.836 1.00 87.31 94 GLU A C 1
ATOM 762 O O . GLU A 1 94 ? -31.937 3.143 4.651 1.00 87.31 94 GLU A O 1
ATOM 767 N N . PRO A 1 95 ? -32.643 1.943 6.408 1.00 82.62 95 PRO A N 1
ATOM 768 C CA . PRO A 1 95 ? -32.726 0.711 5.642 1.00 82.62 95 PRO A CA 1
ATOM 769 C C . PRO A 1 95 ? -33.805 0.839 4.558 1.00 82.62 95 PRO A C 1
ATOM 771 O O . PRO A 1 95 ? -34.996 0.952 4.850 1.00 82.62 95 PRO A O 1
ATOM 774 N N . SER A 1 96 ? -33.399 0.793 3.286 1.00 81.25 96 SER A N 1
ATOM 775 C CA . SER A 1 96 ? -34.337 0.820 2.163 1.00 81.25 96 SER A CA 1
ATOM 776 C C . SER A 1 96 ? -35.199 -0.447 2.162 1.00 81.25 96 SER A C 1
ATOM 778 O O . SER A 1 96 ? -34.693 -1.544 1.923 1.00 81.25 96 SER A O 1
ATOM 780 N N . SER A 1 97 ? -36.504 -0.305 2.396 1.00 78.38 97 SER A N 1
ATOM 781 C CA . SER A 1 97 ? -37.461 -1.423 2.369 1.00 78.38 97 SER A CA 1
ATOM 782 C C . SER A 1 97 ? -37.921 -1.809 0.957 1.00 78.38 97 SER A C 1
ATOM 784 O O . SER A 1 97 ? -38.522 -2.864 0.770 1.00 78.38 97 SER A O 1
ATOM 786 N N . ASN A 1 98 ? -37.631 -0.969 -0.041 1.00 81.00 98 ASN A N 1
ATOM 787 C CA . ASN A 1 98 ? -38.116 -1.106 -1.411 1.00 81.00 98 ASN A CA 1
ATOM 788 C C . ASN A 1 98 ? -36.976 -1.396 -2.392 1.00 81.00 98 ASN A C 1
ATOM 790 O O . ASN A 1 98 ? -35.815 -1.069 -2.143 1.00 81.00 98 ASN A O 1
ATOM 794 N N . LEU A 1 99 ? -37.324 -1.980 -3.541 1.00 81.19 99 LEU A N 1
ATOM 795 C CA . LEU A 1 99 ? -36.385 -2.151 -4.647 1.00 81.19 99 LEU A CA 1
ATOM 796 C C . LEU A 1 99 ? -35.859 -0.782 -5.120 1.00 81.19 99 LEU A C 1
ATOM 798 O O . LEU A 1 99 ? -36.612 0.197 -5.101 1.00 81.19 99 LEU A O 1
ATOM 802 N N . PRO A 1 100 ? -34.596 -0.699 -5.579 1.00 78.75 100 PRO A N 1
ATOM 803 C CA . PRO A 1 100 ? -34.062 0.522 -6.164 1.00 78.75 100 PRO A CA 1
ATOM 804 C C . PRO A 1 100 ? -34.955 1.021 -7.310 1.00 78.75 100 PRO A C 1
ATOM 806 O O . PRO A 1 100 ? -35.482 0.198 -8.069 1.00 78.75 100 PRO A O 1
ATOM 809 N N . PRO A 1 101 ? -35.106 2.345 -7.483 1.00 81.38 101 PRO A N 1
ATOM 810 C CA . PRO A 1 101 ? -35.871 2.888 -8.594 1.00 81.38 101 PRO A CA 1
ATOM 811 C C . PRO A 1 101 ? -35.272 2.444 -9.941 1.00 81.38 101 PRO A C 1
ATOM 813 O O . PRO A 1 101 ? -34.054 2.241 -10.047 1.00 81.38 101 PRO A O 1
ATOM 816 N N . PRO A 1 102 ? -36.102 2.296 -10.990 1.00 81.69 102 PRO A N 1
ATOM 817 C CA . PRO A 1 102 ? -35.622 1.948 -12.318 1.00 81.69 102 PRO A CA 1
ATOM 818 C C . PRO A 1 102 ? -34.630 3.006 -12.815 1.00 81.69 102 PRO A C 1
ATOM 820 O O . PRO A 1 102 ? -34.870 4.209 -12.726 1.00 81.69 102 PRO A O 1
ATOM 823 N N . ARG A 1 103 ? -33.490 2.546 -13.332 1.00 84.81 103 ARG A N 1
ATOM 824 C CA . ARG A 1 103 ? -32.438 3.408 -13.883 1.00 84.81 103 ARG A CA 1
ATOM 825 C C . ARG A 1 103 ? -32.721 3.708 -15.355 1.00 84.81 103 ARG A C 1
ATOM 827 O O . ARG A 1 103 ? -33.298 2.880 -16.054 1.00 84.81 103 ARG A O 1
ATOM 834 N N . ALA A 1 104 ? -32.267 4.866 -15.840 1.00 87.88 104 ALA A N 1
ATOM 835 C CA . ALA A 1 104 ? -32.386 5.244 -17.255 1.00 87.88 104 ALA A CA 1
ATOM 836 C C . ALA A 1 104 ? -31.627 4.285 -18.192 1.00 87.88 104 ALA A C 1
ATOM 838 O O . ALA A 1 104 ? -32.007 4.089 -19.344 1.00 87.88 104 ALA A O 1
ATOM 839 N N . THR A 1 105 ? -30.564 3.664 -17.685 1.00 84.31 105 THR A N 1
ATOM 840 C CA . THR A 1 105 ? -29.751 2.676 -18.387 1.00 84.31 105 THR A CA 1
ATOM 841 C C . THR A 1 105 ? -29.867 1.320 -17.706 1.00 84.31 105 THR A C 1
ATOM 843 O O . THR A 1 105 ? -29.442 1.132 -16.566 1.00 84.31 105 THR A O 1
ATOM 846 N N . ASN A 1 106 ? -30.398 0.349 -18.445 1.00 81.12 106 ASN A N 1
ATOM 847 C CA . ASN A 1 106 ? -30.244 -1.060 -18.116 1.00 81.12 106 ASN A CA 1
ATOM 848 C C . ASN A 1 106 ? -28.996 -1.577 -18.829 1.00 81.12 106 ASN A C 1
ATOM 850 O O . ASN A 1 106 ? -28.899 -1.506 -20.054 1.00 81.12 106 ASN A O 1
ATOM 854 N N . HIS A 1 107 ? -28.028 -2.083 -18.067 1.00 82.50 107 HIS A N 1
ATOM 855 C CA . HIS A 1 107 ? -26.869 -2.746 -18.651 1.00 82.50 107 HIS A CA 1
ATOM 856 C C . HIS A 1 107 ? -27.333 -4.038 -19.329 1.00 82.50 107 HIS A C 1
ATOM 858 O O . HIS A 1 107 ? -27.909 -4.908 -18.679 1.00 82.50 107 HIS A O 1
ATOM 864 N N . SER A 1 108 ? -27.094 -4.149 -20.634 1.00 85.50 108 SER A N 1
ATOM 865 C CA . SER A 1 108 ? -27.321 -5.375 -21.396 1.00 85.50 108 SER A CA 1
ATOM 866 C C . SER A 1 108 ? -25.988 -6.073 -21.641 1.00 85.50 108 SER A C 1
ATOM 868 O O . SER A 1 108 ? -24.981 -5.420 -21.921 1.00 85.50 108 SER A O 1
ATOM 870 N N . ILE A 1 109 ? -25.976 -7.400 -21.537 1.00 86.06 109 ILE A N 1
ATOM 871 C CA . ILE A 1 109 ? -24.822 -8.213 -21.918 1.00 86.06 109 ILE A CA 1
ATOM 872 C C . ILE A 1 109 ? -24.934 -8.470 -23.421 1.00 86.06 109 ILE A C 1
ATOM 874 O O . ILE A 1 109 ? -25.694 -9.332 -23.859 1.00 86.06 109 ILE A O 1
ATOM 878 N N . SER A 1 110 ? -24.184 -7.709 -24.217 1.00 90.69 110 SER A N 1
ATOM 879 C CA . SER A 1 110 ? -24.100 -7.931 -25.662 1.00 90.69 110 SER A CA 1
ATOM 880 C C . SER A 1 110 ? -23.345 -9.228 -25.947 1.00 90.69 110 SER A C 1
ATOM 882 O O . SER A 1 110 ? -22.166 -9.355 -25.619 1.00 90.69 110 SER A O 1
ATOM 884 N N . LEU A 1 111 ? -24.021 -10.195 -26.563 1.00 88.31 111 LEU A N 1
ATOM 885 C CA . LEU A 1 111 ? -23.410 -11.453 -26.982 1.00 88.31 111 LEU A CA 1
ATOM 886 C C . LEU A 1 111 ? -22.757 -11.299 -28.360 1.00 88.31 111 LEU A C 1
ATOM 888 O O . LEU A 1 111 ? -23.269 -10.595 -29.230 1.00 88.31 111 LEU A O 1
ATOM 892 N N . VAL A 1 112 ? -21.642 -11.998 -28.574 1.00 88.50 112 VAL A N 1
ATOM 893 C CA . VAL A 1 112 ? -21.088 -12.193 -29.921 1.00 88.50 112 VAL A CA 1
ATOM 894 C C . VAL A 1 112 ? -22.057 -13.018 -30.776 1.00 88.50 112 VAL A C 1
ATOM 896 O O . VAL A 1 112 ? -22.843 -13.812 -30.249 1.00 88.50 112 VAL A O 1
ATOM 899 N N . SER A 1 113 ? -22.017 -12.848 -32.100 1.00 87.44 113 SER A N 1
ATOM 900 C CA . SER A 1 113 ? -22.854 -13.640 -33.007 1.00 87.44 113 SER A CA 1
ATOM 901 C C . SER A 1 113 ? -22.580 -15.139 -32.825 1.00 87.44 113 SER A C 1
ATOM 903 O O . SER A 1 113 ? -21.434 -15.566 -32.698 1.00 87.44 113 SER A O 1
ATOM 905 N N . ASN A 1 114 ? -23.650 -15.942 -32.780 1.00 86.69 114 ASN A N 1
ATOM 906 C CA . ASN A 1 114 ? -23.613 -17.388 -32.512 1.00 86.69 114 ASN A CA 1
ATOM 907 C C . ASN A 1 114 ? -23.062 -17.794 -31.129 1.00 86.69 114 ASN A C 1
ATOM 909 O O . ASN A 1 114 ? -22.561 -18.910 -30.970 1.00 86.69 114 ASN A O 1
ATOM 913 N N . ALA A 1 115 ? -23.168 -16.928 -30.114 1.00 84.94 115 ALA A N 1
ATOM 914 C CA . ALA A 1 115 ? -22.822 -17.294 -28.743 1.00 84.94 115 ALA A CA 1
ATOM 915 C C . ALA A 1 115 ? -23.595 -18.544 -28.282 1.00 84.94 115 ALA A C 1
ATOM 917 O O . ALA A 1 115 ? -24.827 -18.575 -28.261 1.00 84.94 115 ALA A O 1
ATOM 918 N N . LYS A 1 116 ? -22.855 -19.586 -27.896 1.00 87.19 116 LYS A N 1
ATOM 919 C CA . LYS A 1 116 ? -23.422 -20.830 -27.376 1.00 87.19 116 LYS A CA 1
ATOM 920 C C . LYS A 1 116 ? -23.883 -20.619 -25.936 1.00 87.19 116 LYS A C 1
ATOM 922 O O . LYS A 1 116 ? -23.095 -20.199 -25.091 1.00 87.19 116 LYS A O 1
ATOM 927 N N . LEU A 1 117 ? -25.135 -20.963 -25.644 1.00 82.94 117 LEU A N 1
ATOM 928 C CA . LEU A 1 117 ? -25.630 -21.006 -24.271 1.00 82.94 117 LEU A CA 1
ATOM 929 C C . LEU A 1 117 ? -24.899 -22.110 -23.499 1.00 82.94 117 LEU A C 1
ATOM 931 O O . LEU A 1 117 ? -24.846 -23.262 -23.936 1.00 82.94 117 LEU A O 1
ATOM 935 N N . LEU A 1 118 ? -24.326 -21.748 -22.355 1.00 81.75 118 LEU A N 1
ATOM 936 C CA . LEU A 1 118 ? -23.678 -22.685 -21.447 1.00 81.75 118 LEU A CA 1
ATOM 937 C C . LEU A 1 118 ? -24.663 -23.042 -20.335 1.00 81.75 118 LEU A C 1
ATOM 939 O O . LEU A 1 118 ? -25.060 -22.185 -19.552 1.00 81.75 118 LEU A O 1
ATOM 943 N N . SER A 1 119 ? -25.049 -24.314 -20.268 1.00 86.19 119 SER A N 1
ATOM 944 C CA . SER A 1 119 ? -25.740 -24.881 -19.112 1.00 86.19 119 SER A CA 1
ATOM 945 C C . SER A 1 119 ? -24.724 -25.715 -18.343 1.00 86.19 119 SER A C 1
ATOM 947 O O . SER A 1 119 ? -24.268 -26.750 -18.829 1.00 86.19 119 SER A O 1
ATOM 949 N N . VAL A 1 120 ? -24.302 -25.217 -17.183 1.00 85.81 120 VAL A N 1
ATOM 950 C CA . VAL A 1 120 ? -23.335 -25.890 -16.312 1.00 85.81 120 VAL A CA 1
ATOM 951 C C . VAL A 1 120 ? -24.067 -26.320 -15.048 1.00 85.81 120 VAL A C 1
ATOM 953 O O . VAL A 1 120 ? -24.814 -25.537 -14.464 1.00 85.81 120 VAL A O 1
ATOM 956 N N . CYS A 1 121 ? -23.872 -27.572 -14.634 1.00 84.44 121 CYS A N 1
ATOM 957 C CA . CYS A 1 121 ? -24.441 -28.076 -13.389 1.00 84.44 121 CYS A CA 1
ATOM 958 C C . CYS A 1 121 ? -23.825 -27.315 -12.197 1.00 84.44 121 CYS A C 1
ATOM 960 O O . CYS A 1 121 ? -22.596 -27.197 -12.149 1.00 84.44 121 CYS A O 1
ATOM 962 N N . PRO A 1 122 ? -24.625 -26.802 -11.242 1.00 89.25 122 PRO A N 1
ATOM 963 C CA . PRO A 1 122 ? -24.099 -26.152 -10.048 1.00 89.25 122 PRO A CA 1
ATOM 964 C C . PRO A 1 122 ? -23.133 -27.066 -9.292 1.00 89.25 122 PRO A C 1
ATOM 966 O O . PRO A 1 122 ? -23.394 -28.257 -9.105 1.00 89.25 122 PRO A O 1
ATOM 969 N N . T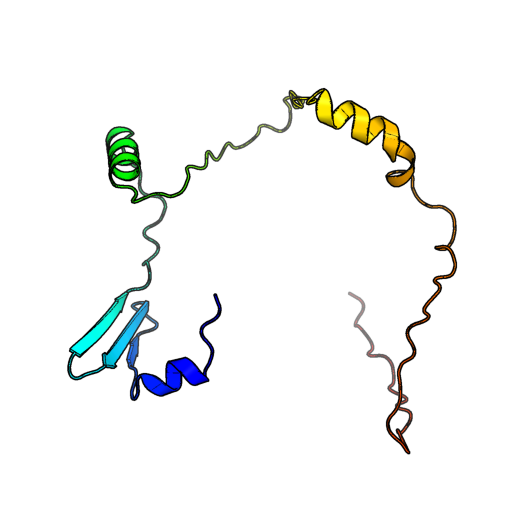YR A 1 123 ? -22.015 -26.504 -8.840 1.00 86.75 123 TYR A N 1
ATOM 970 C CA . TYR A 1 123 ? -21.042 -27.240 -8.044 1.00 86.75 123 TYR A CA 1
ATOM 971 C C . TYR A 1 123 ? -21.660 -27.650 -6.699 1.00 86.75 123 TYR A C 1
ATOM 973 O O . TYR A 1 123 ? -22.218 -26.814 -5.988 1.00 86.75 123 TYR A O 1
ATOM 981 N N . ARG A 1 124 ? -21.566 -28.935 -6.336 1.00 85.88 124 ARG A N 1
ATOM 982 C CA . ARG A 1 124 ? -22.041 -29.420 -5.033 1.00 85.88 124 ARG A CA 1
ATOM 983 C C . ARG A 1 124 ? -21.003 -29.095 -3.9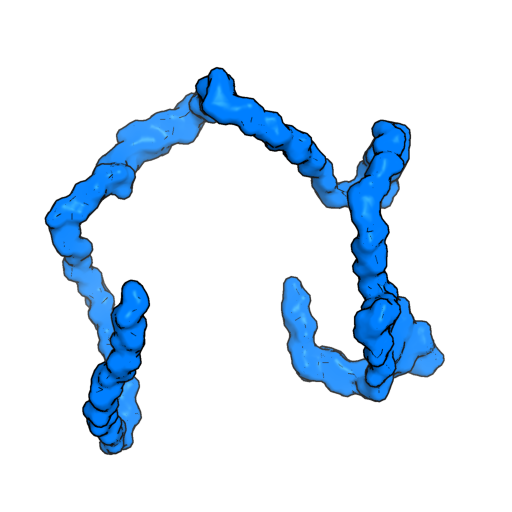63 1.00 85.88 124 ARG A C 1
ATOM 985 O O . ARG A 1 124 ? -19.929 -29.691 -3.951 1.00 85.88 124 ARG A O 1
ATOM 992 N N . TYR A 1 125 ? -21.336 -28.181 -3.056 1.00 83.69 125 TYR A N 1
ATOM 993 C CA . TYR A 1 125 ? -20.547 -27.975 -1.845 1.00 83.69 125 TYR A CA 1
ATOM 994 C C . TYR A 1 125 ? -20.801 -29.117 -0.846 1.00 83.69 125 TYR A C 1
ATOM 996 O O . TYR A 1 125 ? -21.961 -29.469 -0.620 1.00 83.69 125 TYR A O 1
ATOM 1004 N N . PRO A 1 126 ? -19.754 -29.701 -0.236 1.00 75.62 126 PRO A N 1
ATOM 1005 C CA . PRO A 1 126 ? -19.927 -30.562 0.923 1.00 75.62 126 PRO A CA 1
ATOM 1006 C C . PRO A 1 126 ? -20.436 -29.719 2.097 1.00 75.62 126 PRO A C 1
ATOM 1008 O O . PRO A 1 126 ? -19.834 -28.701 2.436 1.00 75.62 126 PRO A O 1
ATOM 1011 N N . HIS A 1 127 ? -21.539 -30.145 2.707 1.00 77.44 127 HIS A N 1
ATOM 1012 C CA . HIS A 1 127 ? -21.971 -29.621 3.996 1.00 77.44 127 HIS A CA 1
ATOM 1013 C C . HIS A 1 127 ? -21.110 -30.286 5.074 1.00 77.44 127 HIS A C 1
ATOM 1015 O O . HIS A 1 127 ? -21.174 -31.506 5.232 1.00 77.44 127 HIS A O 1
ATOM 1021 N N . PHE A 1 128 ? -20.288 -29.495 5.758 1.00 61.66 128 PHE A N 1
ATOM 1022 C CA . PHE A 1 128 ? -19.827 -29.829 7.103 1.00 61.66 128 PHE A CA 1
ATOM 1023 C C . PHE A 1 128 ? -20.751 -29.141 8.101 1.00 61.66 128 PHE A C 1
ATOM 1025 O O . PHE A 1 128 ? -21.128 -27.977 7.823 1.00 61.66 128 PHE A O 1
#

Sequence (128 aa):
MVLGVAWLATLGPVIMDFSKLTWAFHLYNTHHRWQGDIDTGPQLVEIQTLRKLREMGSVACFYKLQLGSSTDHEERVERVDMQKVFQEFAGVFEPSSNLPPPRATNHSISLVSNAKLLSVCPYRYPHF

Solvent-accessible surface area (backbone atoms only — not comparable to full-atom values): 9095 Å² total; per-residue (Å²): 134,84,86,50,71,76,64,57,62,74,42,62,73,70,50,73,42,78,91,70,40,32,41,35,35,52,52,96,93,39,83,46,74,48,73,50,85,73,85,69,66,92,73,91,72,58,72,68,56,58,50,49,36,50,75,68,65,73,49,95,78,87,85,85,90,75,88,78,70,98,79,65,79,73,83,67,79,74,47,71,75,56,52,52,53,51,64,75,48,43,75,76,75,49,84,77,89,64,82,81,76,88,63,98,70,77,91,75,88,83,73,62,90,86,66,76,87,82,88,74,82,80,81,83,77,84,86,128

Foldseek 3Di:
DDDDPVNVVQQPDWDADPVQRKIWTADPNDIDIDGDPPCPDDDDDDVVVVVVCVVVVVDPDDDDDDDDDPPDDPPPPPPVVVVVVCVVVVVVPDPDPDDDPDDPDDDDDDDDPPDDDDDDDDDDDDDD

Mean predicted aligned error: 18.07 Å

pLDDT: mean 82.31, std 11.48, range [39.06, 94.75]

Secondary structu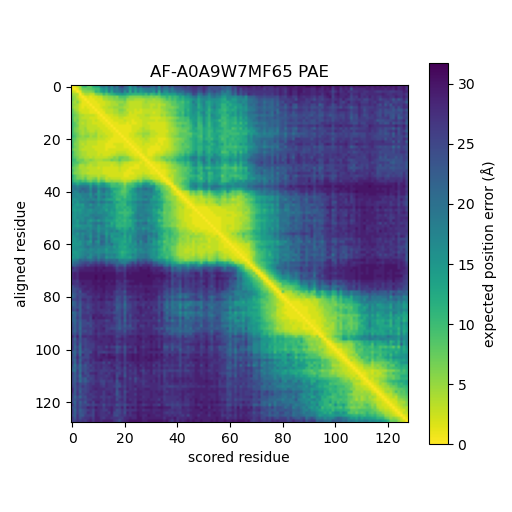re (DSSP, 8-state):
----HHHHGGG-SEEEETTTTEEEEEETTEEEEEE-----------HHHHHHHHHTT--S---------TTS-------HHHHHHHHHTGGGGS---SPPPPPS-PPP-PPPTTPPPP--PPP-----